Protein AF-A0A818HIE2-F1 (afdb_monomer)

Structure (mmCIF, N/CA/C/O backbone):
data_AF-A0A818HIE2-F1
#
_entry.id   AF-A0A818HIE2-F1
#
loop_
_atom_site.group_PDB
_atom_site.id
_atom_site.type_symbol
_atom_site.label_atom_id
_atom_site.label_alt_id
_atom_site.label_comp_id
_atom_site.label_asym_id
_atom_site.label_entity_id
_atom_site.label_seq_id
_atom_site.pdbx_PDB_ins_code
_atom_site.Cartn_x
_atom_site.Cartn_y
_atom_site.Cartn_z
_atom_site.occupancy
_atom_site.B_iso_or_equiv
_atom_site.auth_seq_id
_atom_site.auth_comp_id
_atom_site.auth_asym_id
_atom_site.auth_atom_id
_atom_site.pdbx_PDB_model_num
ATOM 1 N N . MET A 1 1 ? -17.476 7.446 -4.632 1.00 57.25 1 MET A N 1
ATOM 2 C CA . MET A 1 1 ? -17.628 5.984 -4.449 1.00 57.25 1 MET A CA 1
ATOM 3 C C . MET A 1 1 ? -19.020 5.654 -3.903 1.00 57.25 1 MET A C 1
ATOM 5 O O . MET A 1 1 ? -19.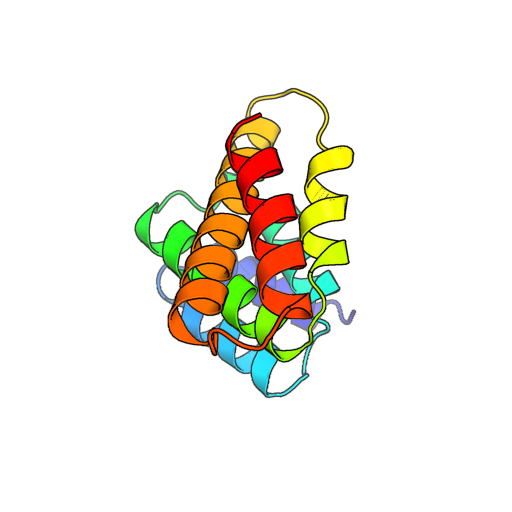524 6.421 -3.089 1.00 57.25 1 MET A O 1
ATOM 9 N N . SER A 1 2 ? -19.663 4.563 -4.344 1.00 64.81 2 SER A N 1
ATOM 10 C CA . SER A 1 2 ? -20.976 4.165 -3.800 1.00 64.81 2 SER A CA 1
ATOM 11 C C . SER A 1 2 ? -20.845 3.726 -2.331 1.00 64.81 2 SER A C 1
ATOM 13 O O . SER A 1 2 ? -19.825 3.152 -1.937 1.00 64.81 2 SER A O 1
ATOM 15 N N . SER A 1 3 ? -21.872 3.975 -1.511 1.00 69.88 3 SER A N 1
ATOM 16 C CA . SER A 1 3 ? -21.896 3.565 -0.096 1.00 69.88 3 SER A CA 1
ATOM 17 C C . SER A 1 3 ? -21.740 2.049 0.083 1.00 69.88 3 SER A C 1
ATOM 19 O O . SER A 1 3 ? -21.221 1.597 1.102 1.00 69.88 3 SER A O 1
ATOM 21 N N . MET A 1 4 ? -22.127 1.266 -0.927 1.00 61.28 4 MET A N 1
ATOM 22 C CA . MET A 1 4 ? -22.020 -0.191 -0.942 1.00 61.28 4 MET A CA 1
ATOM 23 C C . MET A 1 4 ? -20.566 -0.661 -1.063 1.00 61.28 4 MET A C 1
ATOM 25 O O . MET A 1 4 ? -20.147 -1.499 -0.270 1.00 61.28 4 MET A O 1
ATOM 29 N N . ILE A 1 5 ? -19.780 -0.077 -1.975 1.00 61.53 5 ILE A N 1
ATOM 30 C CA . ILE A 1 5 ? -18.357 -0.423 -2.158 1.00 61.53 5 ILE A CA 1
ATOM 31 C C . ILE A 1 5 ? -17.553 -0.035 -0.913 1.00 61.53 5 ILE A C 1
ATOM 33 O O . ILE A 1 5 ? -16.758 -0.826 -0.414 1.00 61.53 5 ILE A O 1
ATOM 37 N N . ASN A 1 6 ? -17.828 1.141 -0.342 1.00 66.50 6 ASN A N 1
ATOM 38 C CA . ASN A 1 6 ? -17.175 1.587 0.890 1.00 66.50 6 ASN A CA 1
ATOM 39 C C . ASN A 1 6 ? -17.484 0.640 2.068 1.00 66.50 6 ASN A C 1
ATOM 41 O O . ASN A 1 6 ? -16.590 0.223 2.800 1.00 66.50 6 ASN A O 1
ATOM 45 N N . ASN A 1 7 ? -18.747 0.223 2.211 1.00 68.19 7 ASN A N 1
ATOM 46 C CA . ASN A 1 7 ? -19.151 -0.743 3.235 1.00 68.19 7 ASN A CA 1
ATOM 47 C C . ASN A 1 7 ? -18.566 -2.144 2.999 1.00 68.19 7 ASN A C 1
ATOM 49 O O . ASN A 1 7 ? -18.265 -2.838 3.971 1.00 68.19 7 ASN A O 1
ATOM 53 N N . MET A 1 8 ? -18.386 -2.563 1.744 1.00 67.56 8 MET A N 1
ATOM 54 C CA . MET A 1 8 ? -17.705 -3.817 1.412 1.00 67.56 8 MET A CA 1
ATOM 55 C C . MET A 1 8 ? -16.231 -3.764 1.811 1.00 67.56 8 MET A C 1
ATOM 57 O O . MET A 1 8 ? -15.790 -4.644 2.543 1.00 67.56 8 MET A O 1
ATOM 61 N N . ILE A 1 9 ? -15.497 -2.712 1.431 1.00 68.50 9 ILE A N 1
ATOM 62 C CA . ILE A 1 9 ? -14.077 -2.557 1.787 1.00 68.50 9 ILE A CA 1
ATOM 63 C C . ILE A 1 9 ? -13.905 -2.464 3.311 1.00 68.50 9 ILE A C 1
ATOM 65 O O . ILE A 1 9 ? -13.042 -3.137 3.873 1.00 68.50 9 ILE A O 1
ATOM 69 N N . LYS A 1 10 ? -14.775 -1.727 4.014 1.00 69.06 10 LYS A N 1
ATOM 70 C CA . LYS A 1 10 ? -14.776 -1.693 5.487 1.00 69.06 10 LYS A CA 1
ATOM 71 C C . LYS A 1 10 ? -14.973 -3.078 6.097 1.00 69.06 10 LYS A C 1
ATOM 73 O O . LYS A 1 10 ? -14.210 -3.466 6.974 1.00 69.06 10 LYS A O 1
ATOM 78 N N . LYS A 1 11 ? -15.950 -3.856 5.621 1.00 68.00 11 LYS A N 1
ATOM 79 C CA . LYS A 1 11 ? -16.153 -5.238 6.089 1.00 68.00 11 LYS A CA 1
ATOM 80 C C . LYS A 1 11 ? -14.931 -6.111 5.804 1.00 68.00 11 LYS A C 1
ATOM 82 O O . LYS A 1 11 ? -14.479 -6.834 6.682 1.00 68.00 11 LYS A O 1
ATOM 87 N N . ILE A 1 12 ? -14.348 -5.987 4.622 1.00 67.31 12 ILE A N 1
ATOM 88 C CA . ILE A 1 12 ? -13.135 -6.696 4.213 1.00 67.31 12 ILE A CA 1
ATOM 89 C C . ILE A 1 12 ? -11.951 -6.392 5.150 1.00 67.31 12 ILE A C 1
ATOM 91 O O . ILE A 1 12 ? -11.226 -7.303 5.550 1.00 67.31 12 ILE A O 1
ATOM 95 N N . ILE A 1 13 ? -11.782 -5.143 5.586 1.00 66.38 13 ILE A N 1
ATOM 96 C CA . ILE A 1 13 ? -10.751 -4.745 6.562 1.00 66.38 13 ILE A CA 1
ATOM 97 C C . ILE A 1 13 ? -11.012 -5.353 7.952 1.00 66.38 13 ILE A C 1
ATOM 99 O O . ILE A 1 13 ? -10.062 -5.618 8.690 1.00 66.38 13 ILE A O 1
ATOM 103 N N . LEU A 1 14 ? -12.259 -5.702 8.271 1.00 64.75 14 LEU A N 1
ATOM 104 C CA . LEU A 1 14 ? -12.668 -6.250 9.568 1.00 64.75 14 LEU A CA 1
ATOM 105 C C . LEU A 1 14 ? -12.656 -7.794 9.657 1.00 64.75 14 LEU A C 1
ATOM 107 O O . LEU A 1 14 ? -12.500 -8.312 10.758 1.00 64.75 14 LEU A O 1
ATOM 111 N N . PHE A 1 15 ? -12.757 -8.541 8.547 1.00 66.69 15 PHE A N 1
ATOM 112 C CA . PHE A 1 15 ? -12.763 -10.025 8.540 1.00 66.69 15 PHE A CA 1
ATOM 113 C C . PHE A 1 15 ? -11.426 -10.638 8.078 1.00 66.69 15 PHE A C 1
ATOM 115 O O . PHE A 1 15 ? -10.807 -10.107 7.161 1.00 66.69 15 PHE A O 1
ATOM 122 N N . GLU A 1 16 ? -10.952 -11.736 8.685 1.00 56.66 16 GLU A N 1
ATOM 123 C CA . GLU A 1 16 ? -9.605 -12.305 8.432 1.00 56.66 16 GLU A CA 1
ATOM 124 C C . GLU A 1 16 ? -9.311 -12.626 6.953 1.00 56.66 16 GLU A C 1
ATOM 126 O O . GLU A 1 16 ? -8.237 -12.265 6.475 1.00 56.66 16 GLU A O 1
ATOM 131 N N . ASP A 1 17 ? -10.280 -13.160 6.204 1.00 61.12 17 ASP A N 1
ATOM 132 C CA . ASP A 1 17 ? -10.115 -13.560 4.791 1.00 61.12 17 ASP A CA 1
ATOM 133 C C . ASP A 1 17 ? -10.313 -12.427 3.765 1.00 61.12 17 ASP A C 1
ATOM 135 O O . ASP A 1 17 ? -10.241 -12.634 2.553 1.00 61.12 17 ASP A O 1
ATOM 139 N N . GLY A 1 18 ? -10.549 -11.193 4.217 1.00 64.81 18 GLY A N 1
ATOM 140 C CA . GLY A 1 18 ? -10.962 -10.101 3.332 1.00 64.81 18 GLY A CA 1
ATOM 141 C C . GLY A 1 18 ? -9.925 -9.669 2.283 1.00 64.81 18 GLY A C 1
ATOM 142 O O . GLY A 1 18 ? -10.298 -9.069 1.277 1.00 64.81 18 GLY A O 1
ATOM 143 N N . SER A 1 19 ? -8.633 -9.966 2.462 1.00 73.25 19 SER A N 1
ATOM 144 C CA . SER A 1 19 ? -7.586 -9.497 1.541 1.00 73.25 19 SER A CA 1
ATOM 145 C C . SER A 1 19 ? -7.800 -9.972 0.096 1.00 73.25 19 SER A C 1
ATOM 147 O O . SER A 1 19 ? -7.550 -9.202 -0.825 1.00 73.25 19 SER A O 1
ATOM 149 N N . GLN A 1 20 ? -8.332 -11.180 -0.125 1.00 75.00 20 GLN A N 1
ATOM 150 C CA . GLN A 1 20 ? -8.627 -11.676 -1.480 1.00 75.00 20 GLN A CA 1
ATOM 151 C C . GLN A 1 20 ? -9.684 -10.828 -2.201 1.00 75.00 20 GLN A C 1
ATOM 153 O O . GLN A 1 20 ? -9.523 -10.513 -3.376 1.00 75.00 20 GLN A O 1
ATOM 158 N N . MET A 1 21 ? -10.715 -10.375 -1.486 1.00 74.75 21 MET A N 1
ATOM 159 C CA . MET A 1 21 ? -11.742 -9.507 -2.066 1.00 74.75 21 MET A CA 1
ATOM 160 C C . MET A 1 21 ? -11.195 -8.116 -2.423 1.00 74.75 21 MET A C 1
ATOM 162 O O . MET A 1 21 ? -11.669 -7.501 -3.373 1.00 74.75 21 MET A O 1
ATOM 166 N N . VAL A 1 22 ? -10.186 -7.603 -1.701 1.00 78.00 22 VAL A N 1
ATOM 167 C CA . VAL A 1 22 ? -9.504 -6.350 -2.097 1.00 78.00 22 VAL A CA 1
ATOM 168 C C . VAL A 1 22 ? -8.803 -6.519 -3.442 1.00 78.00 22 VAL A C 1
ATOM 170 O O . VAL A 1 22 ? -8.906 -5.649 -4.303 1.00 78.00 22 VAL A O 1
ATOM 173 N N . ASP A 1 23 ? -8.104 -7.639 -3.619 1.00 79.75 23 ASP A N 1
ATOM 174 C CA . ASP A 1 23 ? -7.387 -7.959 -4.855 1.00 79.75 23 ASP A CA 1
ATOM 175 C C . ASP A 1 23 ? -8.353 -8.067 -6.050 1.00 79.75 23 ASP A C 1
ATOM 177 O O . ASP A 1 23 ? -8.114 -7.481 -7.105 1.00 79.75 23 ASP A O 1
ATOM 181 N N . GLU A 1 24 ? -9.505 -8.719 -5.871 1.00 78.81 24 GLU A N 1
ATOM 182 C CA . GLU A 1 24 ? -10.577 -8.778 -6.880 1.00 78.81 24 GLU A CA 1
ATOM 183 C C . GLU A 1 24 ? -11.115 -7.390 -7.254 1.00 78.81 24 GLU A C 1
ATOM 185 O O . GLU A 1 24 ? -11.138 -7.041 -8.434 1.00 78.81 24 GLU A O 1
ATOM 190 N N . LEU A 1 25 ? -11.453 -6.550 -6.268 1.00 79.31 25 LEU A N 1
ATOM 191 C CA . LEU A 1 25 ? -11.971 -5.197 -6.517 1.00 79.31 25 LEU A CA 1
ATOM 192 C C . LEU A 1 25 ? -10.995 -4.318 -7.315 1.00 79.31 25 LEU A C 1
ATOM 194 O O . LEU A 1 25 ? -11.430 -3.508 -8.141 1.00 79.31 25 LEU A O 1
ATOM 198 N N . ILE A 1 26 ? -9.690 -4.474 -7.071 1.00 78.38 26 ILE A N 1
ATOM 199 C CA . ILE A 1 26 ? -8.634 -3.770 -7.807 1.00 78.38 26 ILE A CA 1
ATOM 200 C C . ILE A 1 26 ? -8.518 -4.302 -9.235 1.00 78.38 26 ILE A C 1
ATOM 202 O O . ILE A 1 26 ? -8.445 -3.504 -10.177 1.00 78.38 26 ILE A O 1
ATOM 206 N N . ARG A 1 27 ? -8.462 -5.631 -9.401 1.00 79.50 27 ARG A N 1
ATOM 207 C CA . ARG A 1 27 ? -8.281 -6.281 -10.708 1.00 79.50 27 ARG A CA 1
ATOM 208 C C . ARG A 1 27 ? -9.440 -5.997 -11.650 1.00 79.50 27 ARG A C 1
ATOM 210 O O . ARG A 1 27 ? -9.200 -5.623 -12.796 1.00 79.50 27 ARG A O 1
ATOM 217 N N . ASP A 1 28 ? -10.662 -6.074 -11.139 1.00 81.50 28 ASP A N 1
ATOM 218 C CA . ASP A 1 28 ? -11.882 -5.848 -11.915 1.00 81.50 28 ASP A CA 1
ATOM 219 C C . ASP A 1 28 ? -12.171 -4.354 -12.129 1.00 81.50 28 ASP A C 1
ATOM 221 O O . ASP A 1 28 ? -13.197 -3.993 -12.701 1.00 81.50 28 ASP A O 1
ATOM 225 N N . GLN A 1 29 ? -11.288 -3.467 -11.646 1.00 72.38 29 GLN A N 1
ATOM 226 C CA . GLN A 1 29 ? -11.436 -2.006 -11.690 1.00 72.38 29 GLN A CA 1
ATOM 227 C C . GLN A 1 29 ? -1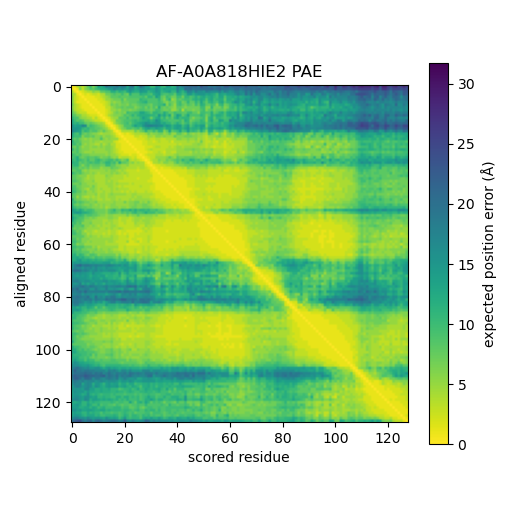2.769 -1.516 -11.104 1.00 72.38 29 GLN A C 1
ATOM 229 O O . GLN A 1 29 ? -13.241 -0.424 -11.421 1.00 72.38 29 GLN A O 1
ATOM 234 N N . THR A 1 30 ? -13.367 -2.315 -10.216 1.00 71.44 30 THR A N 1
ATOM 235 C CA . THR A 1 30 ? -14.648 -2.008 -9.569 1.00 71.44 30 THR A CA 1
ATOM 236 C C . THR A 1 30 ? -14.511 -0.798 -8.642 1.00 71.44 30 THR A C 1
ATOM 238 O O . THR A 1 30 ? -15.469 -0.053 -8.434 1.00 71.44 30 THR A O 1
ATOM 241 N N . ALA A 1 31 ? -13.306 -0.569 -8.112 1.00 71.69 31 ALA A N 1
ATOM 242 C CA . ALA A 1 31 ? -12.957 0.614 -7.340 1.00 71.69 31 ALA A CA 1
ATOM 243 C C . ALA A 1 31 ? -11.594 1.181 -7.769 1.00 71.69 31 ALA A C 1
ATOM 245 O O . ALA A 1 31 ? -10.698 0.451 -8.204 1.00 71.69 31 ALA A O 1
A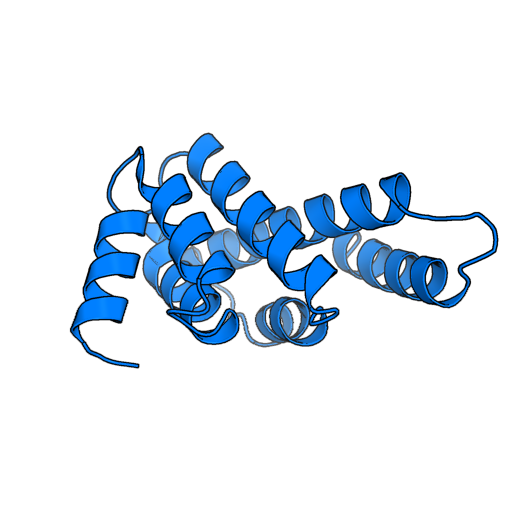TOM 246 N N . GLN A 1 32 ? -11.437 2.503 -7.644 1.00 77.88 32 GLN A N 1
ATOM 247 C CA . GLN A 1 32 ? -10.144 3.152 -7.860 1.00 77.88 32 GLN A CA 1
ATOM 248 C C . GLN A 1 32 ? -9.172 2.757 -6.744 1.00 77.88 32 GLN A C 1
ATOM 250 O O . GLN A 1 32 ? -9.568 2.578 -5.593 1.00 77.88 32 GLN A O 1
ATOM 255 N N . LEU A 1 33 ? -7.893 2.601 -7.088 1.00 79.50 33 LEU A N 1
ATOM 256 C CA . LEU A 1 33 ? -6.877 2.128 -6.143 1.00 79.50 33 LEU A CA 1
ATOM 257 C C . LEU A 1 33 ? -6.709 3.125 -4.989 1.00 79.50 33 LEU A C 1
ATOM 259 O O . LEU A 1 33 ? -6.573 2.735 -3.834 1.00 79.50 33 LEU A O 1
ATOM 263 N N . GLU A 1 34 ? -6.786 4.407 -5.315 1.00 78.81 34 GLU A N 1
ATOM 264 C CA . GLU A 1 34 ? -6.715 5.537 -4.402 1.00 78.81 34 GLU A CA 1
ATOM 265 C C . GLU A 1 34 ? -7.837 5.485 -3.353 1.00 78.81 34 GLU A C 1
ATOM 267 O O . GLU A 1 34 ? -7.573 5.633 -2.159 1.00 78.81 34 GLU A O 1
ATOM 272 N N . ASP A 1 35 ? -9.069 5.181 -3.776 1.00 77.88 35 ASP A N 1
ATOM 273 C CA . ASP A 1 35 ? -10.218 5.028 -2.875 1.00 77.88 35 ASP A CA 1
ATOM 274 C C . ASP A 1 35 ? -10.008 3.858 -1.902 1.00 77.88 35 ASP A C 1
ATOM 276 O O . ASP A 1 35 ? -10.268 3.975 -0.704 1.00 77.88 35 ASP A O 1
ATOM 280 N N . ILE A 1 36 ? -9.500 2.728 -2.401 1.00 79.94 36 ILE A N 1
ATOM 281 C CA . ILE A 1 36 ? -9.227 1.534 -1.590 1.00 79.94 36 ILE A CA 1
ATOM 282 C C . ILE A 1 36 ? -8.144 1.824 -0.550 1.00 79.94 36 ILE A C 1
ATOM 284 O O . ILE A 1 36 ? -8.316 1.489 0.624 1.00 79.94 36 ILE A O 1
ATOM 288 N N . ILE A 1 37 ? -7.053 2.477 -0.962 1.00 81.50 37 ILE A N 1
ATOM 289 C CA . ILE A 1 37 ? -5.979 2.900 -0.059 1.00 81.50 37 ILE A CA 1
ATOM 290 C C . ILE A 1 37 ? -6.551 3.816 1.027 1.00 81.50 37 ILE A C 1
ATOM 292 O O . ILE A 1 37 ? -6.302 3.566 2.205 1.00 81.50 37 ILE A O 1
ATOM 296 N N . SER A 1 38 ? -7.363 4.815 0.663 1.00 80.75 38 SER A N 1
ATOM 297 C CA . SER A 1 38 ? -7.982 5.731 1.630 1.00 80.75 38 SER A CA 1
ATOM 298 C C . SER A 1 38 ? -8.802 4.982 2.682 1.00 80.75 38 SER A C 1
ATOM 300 O O . SER A 1 38 ? -8.614 5.200 3.877 1.00 80.75 38 SER A O 1
ATOM 302 N N . VAL A 1 39 ? -9.664 4.048 2.268 1.00 81.81 39 VAL A N 1
ATOM 303 C CA . VAL A 1 39 ? -10.495 3.287 3.217 1.00 81.81 39 VAL A CA 1
ATOM 304 C C . VAL A 1 39 ? -9.644 2.394 4.120 1.00 81.81 39 VAL A C 1
ATOM 306 O O . VAL A 1 39 ? -9.925 2.297 5.316 1.00 81.81 39 VAL A O 1
ATOM 309 N N . ILE A 1 40 ? -8.597 1.756 3.588 1.00 82.81 40 ILE A N 1
ATOM 310 C CA . ILE A 1 40 ? -7.678 0.947 4.402 1.00 82.81 40 ILE A CA 1
ATOM 311 C C . ILE A 1 40 ? -6.974 1.817 5.439 1.00 82.81 40 ILE A C 1
ATOM 313 O O . ILE A 1 40 ? -6.907 1.431 6.604 1.00 82.81 40 ILE A O 1
ATOM 317 N N . PHE A 1 41 ? -6.516 3.005 5.053 1.00 81.75 41 PHE A N 1
ATOM 318 C CA . PHE A 1 41 ? -5.886 3.946 5.976 1.00 81.75 41 PHE A CA 1
ATOM 319 C C . PHE A 1 41 ? -6.848 4.388 7.075 1.00 81.75 41 PHE A C 1
ATOM 321 O O . PHE A 1 41 ? -6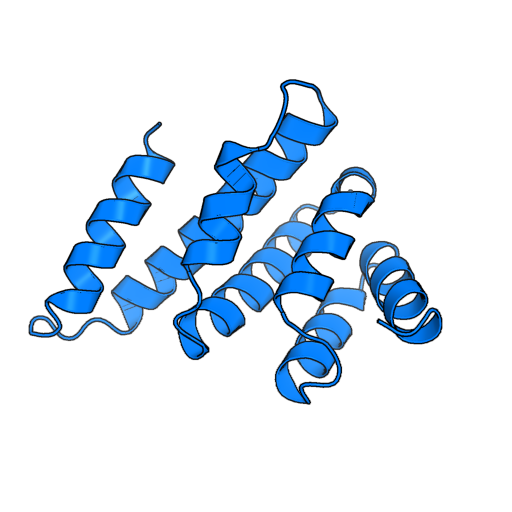.470 4.390 8.246 1.00 81.75 41 PHE A O 1
ATOM 328 N N . ASP A 1 42 ? -8.087 4.717 6.722 1.00 81.06 42 ASP A N 1
ATOM 329 C CA . ASP A 1 42 ? -9.104 5.162 7.678 1.00 81.06 42 ASP A CA 1
ATOM 330 C C . ASP A 1 42 ? -9.500 4.082 8.692 1.00 81.06 42 ASP A C 1
ATOM 332 O O . ASP A 1 42 ? -10.057 4.405 9.733 1.00 81.06 42 ASP A O 1
ATOM 336 N N . ASN A 1 43 ? -9.213 2.808 8.408 1.00 82.31 43 ASN A N 1
ATOM 337 C CA . ASN A 1 43 ? -9.607 1.677 9.251 1.00 82.31 43 ASN A CA 1
ATOM 338 C C . ASN A 1 43 ? -8.405 0.816 9.685 1.00 82.31 43 ASN A C 1
ATOM 340 O O . ASN A 1 43 ? -8.590 -0.308 10.157 1.00 82.31 43 ASN A O 1
ATOM 344 N N . ILE A 1 44 ? -7.170 1.313 9.533 1.00 83.31 44 ILE A N 1
ATOM 345 C CA . ILE A 1 44 ? -5.950 0.522 9.769 1.00 83.31 44 ILE A CA 1
ATOM 346 C C . ILE A 1 44 ? -5.818 0.063 11.226 1.00 83.31 44 ILE A C 1
ATOM 348 O O . ILE A 1 44 ? -5.310 -1.022 11.493 1.00 83.31 44 ILE A O 1
ATOM 352 N N . GLU A 1 45 ? -6.345 0.846 12.167 1.00 82.38 45 GLU A N 1
ATOM 353 C CA . GLU A 1 45 ? -6.409 0.531 13.601 1.00 82.38 45 GLU A CA 1
ATOM 354 C C . GLU A 1 45 ? -7.242 -0.718 13.921 1.00 82.38 45 GLU A C 1
ATOM 356 O O . GLU A 1 45 ? -7.083 -1.337 14.974 1.00 82.38 45 GLU A O 1
ATOM 361 N N . HIS A 1 46 ? -8.108 -1.135 12.996 1.00 83.25 46 HIS A N 1
ATOM 362 C CA . HIS A 1 46 ? -8.886 -2.362 13.120 1.00 83.25 46 HIS A CA 1
ATOM 363 C C . HIS A 1 46 ? -8.182 -3.584 12.510 1.00 83.25 46 HIS A C 1
ATOM 365 O O . HIS A 1 46 ? -8.607 -4.718 12.745 1.00 83.25 46 HIS A O 1
ATOM 371 N N . VAL A 1 47 ? -7.077 -3.395 11.781 1.00 80.75 47 VAL A N 1
ATOM 372 C CA . VAL A 1 47 ? -6.259 -4.484 11.225 1.00 80.75 47 VAL A CA 1
ATOM 373 C C . VAL A 1 47 ? -5.302 -4.997 12.300 1.00 80.75 47 VAL A C 1
ATOM 375 O O . VAL A 1 47 ? -4.122 -4.665 12.328 1.00 80.75 47 VAL A O 1
ATOM 378 N N . LYS A 1 48 ? -5.821 -5.825 13.209 1.00 70.88 48 LYS A N 1
ATOM 379 C CA . LYS A 1 48 ? -5.051 -6.361 14.350 1.00 70.88 48 LYS A CA 1
ATOM 380 C C . LYS A 1 48 ? -4.080 -7.490 13.984 1.00 70.88 48 LYS A C 1
ATOM 382 O O . LYS A 1 48 ? -3.206 -7.826 14.774 1.00 70.88 48 LYS A O 1
ATOM 387 N N . ASN A 1 49 ? -4.253 -8.102 12.813 1.00 81.75 49 ASN A N 1
ATOM 388 C CA . ASN A 1 49 ? -3.451 -9.235 12.357 1.00 81.75 49 ASN A CA 1
ATOM 389 C C . ASN A 1 49 ? -2.317 -8.745 11.436 1.00 81.75 49 ASN A C 1
ATOM 391 O O . ASN A 1 49 ? -2.566 -8.229 10.346 1.00 81.75 49 ASN A O 1
ATOM 395 N N . GLU A 1 50 ? -1.070 -8.948 11.862 1.00 83.88 50 GLU A N 1
ATOM 396 C CA . GLU A 1 50 ? 0.135 -8.559 11.114 1.00 83.88 50 GLU A CA 1
ATOM 397 C C . GLU A 1 50 ? 0.252 -9.272 9.754 1.00 83.88 50 GLU A C 1
ATOM 399 O O . GLU A 1 50 ? 0.641 -8.666 8.754 1.00 83.88 50 GLU A O 1
ATOM 404 N N . GLY A 1 51 ? -0.150 -10.545 9.675 1.00 85.50 51 GLY A N 1
ATOM 405 C CA . GLY A 1 51 ? -0.196 -11.296 8.418 1.00 85.50 51 GLY A CA 1
ATOM 406 C C . GLY A 1 51 ? -1.198 -10.698 7.429 1.00 85.50 51 GLY A C 1
ATOM 407 O O . GLY A 1 51 ? -0.906 -10.567 6.239 1.00 85.50 51 GLY A O 1
ATOM 408 N N . LYS A 1 52 ? -2.349 -10.236 7.927 1.00 83.69 52 LYS A N 1
ATOM 409 C CA . LYS A 1 52 ? -3.333 -9.512 7.116 1.00 83.69 52 LYS A CA 1
ATOM 410 C C . LYS A 1 52 ? -2.787 -8.175 6.626 1.00 83.69 52 LYS A C 1
ATOM 412 O O . LYS A 1 52 ? -2.935 -7.858 5.446 1.00 83.69 52 LYS A O 1
ATOM 417 N N . MET A 1 53 ? -2.129 -7.418 7.504 1.00 86.81 53 MET A N 1
ATOM 418 C CA . MET A 1 53 ? -1.496 -6.148 7.149 1.00 86.81 53 MET A CA 1
ATOM 419 C C . MET A 1 53 ? -0.450 -6.339 6.043 1.00 86.81 53 MET A C 1
ATOM 421 O O . MET A 1 53 ? -0.450 -5.595 5.063 1.00 86.81 53 MET A O 1
ATOM 425 N N . LYS A 1 54 ? 0.373 -7.390 6.140 1.00 87.44 54 LYS A N 1
ATOM 426 C CA . LYS A 1 54 ? 1.336 -7.760 5.097 1.00 87.44 54 LYS A CA 1
ATOM 427 C C . LYS A 1 54 ? 0.656 -8.120 3.771 1.00 87.44 54 LYS A C 1
ATOM 429 O O . LYS A 1 54 ? 1.070 -7.629 2.726 1.00 87.44 54 LYS A O 1
ATOM 434 N N . ASN A 1 55 ? -0.411 -8.919 3.800 1.00 88.00 55 ASN A N 1
ATOM 435 C CA . ASN A 1 55 ? -1.140 -9.290 2.583 1.00 88.00 55 ASN A CA 1
ATOM 436 C C . ASN A 1 55 ? -1.783 -8.080 1.890 1.00 88.00 55 ASN A C 1
ATOM 438 O O . ASN A 1 55 ? -1.678 -7.953 0.673 1.00 88.00 55 ASN A O 1
ATOM 442 N N . LEU A 1 56 ? -2.410 -7.175 2.648 1.00 87.62 56 LEU A N 1
ATOM 443 C CA . LEU A 1 56 ? -2.973 -5.938 2.095 1.00 87.62 56 LEU A CA 1
ATOM 444 C C . LEU A 1 56 ? -1.885 -5.050 1.486 1.00 87.62 56 LEU A C 1
ATOM 446 O O . LEU A 1 56 ? -2.072 -4.526 0.390 1.00 87.62 56 LEU A O 1
ATOM 450 N N . ALA A 1 57 ? -0.740 -4.920 2.162 1.00 89.38 57 ALA A N 1
ATOM 451 C CA . ALA A 1 57 ? 0.388 -4.149 1.653 1.00 89.38 57 ALA A CA 1
ATOM 452 C C . ALA A 1 57 ? 0.891 -4.706 0.315 1.00 89.38 57 ALA A C 1
ATOM 454 O O . ALA A 1 57 ? 1.084 -3.941 -0.627 1.00 89.38 57 ALA A O 1
ATOM 455 N N . LYS A 1 58 ? 1.013 -6.034 0.203 1.00 90.25 58 LYS A N 1
ATOM 456 C CA . LYS A 1 58 ? 1.427 -6.710 -1.029 1.00 90.25 58 LYS A CA 1
ATOM 457 C C . LYS A 1 58 ? 0.447 -6.490 -2.185 1.00 90.25 58 LYS A C 1
ATOM 459 O O . LYS A 1 58 ? 0.872 -6.178 -3.290 1.00 90.25 58 LYS A O 1
ATOM 464 N N . ILE A 1 59 ? -0.859 -6.601 -1.935 1.00 88.25 59 ILE A N 1
ATOM 465 C CA . ILE A 1 59 ? -1.894 -6.363 -2.958 1.00 88.25 59 ILE A CA 1
ATOM 466 C C . ILE A 1 59 ? -1.821 -4.922 -3.480 1.00 88.25 59 ILE A C 1
ATOM 468 O O . ILE A 1 59 ? -1.835 -4.690 -4.690 1.00 88.25 59 ILE A O 1
ATOM 472 N N . ILE A 1 60 ? -1.710 -3.947 -2.572 1.00 86.88 60 ILE A N 1
ATOM 473 C CA . ILE A 1 60 ? -1.587 -2.532 -2.942 1.00 86.88 60 ILE A CA 1
ATOM 474 C C . ILE A 1 60 ? -0.277 -2.281 -3.694 1.00 86.88 60 ILE A C 1
ATOM 476 O O . ILE A 1 60 ? -0.287 -1.544 -4.681 1.00 86.88 60 ILE A O 1
ATOM 480 N N . ALA A 1 61 ? 0.832 -2.883 -3.258 1.00 88.25 61 ALA A N 1
ATOM 481 C CA . ALA A 1 61 ? 2.135 -2.772 -3.906 1.00 88.25 61 ALA A CA 1
ATOM 482 C C . ALA A 1 61 ? 2.091 -3.283 -5.352 1.00 88.25 61 ALA A C 1
ATOM 484 O O . ALA A 1 61 ? 2.415 -2.528 -6.269 1.00 88.25 61 ALA A O 1
ATOM 485 N N . ASP A 1 62 ? 1.592 -4.504 -5.566 1.00 87.38 62 ASP A N 1
ATOM 486 C CA . ASP A 1 62 ? 1.410 -5.103 -6.892 1.00 87.38 62 ASP A CA 1
ATOM 487 C C . ASP A 1 62 ? 0.558 -4.206 -7.803 1.00 87.38 62 ASP A C 1
ATOM 489 O O . ASP A 1 62 ? 0.899 -3.966 -8.965 1.00 87.38 62 ASP A O 1
ATOM 493 N N . ALA A 1 63 ? -0.560 -3.693 -7.282 1.00 84.25 63 ALA A N 1
ATOM 494 C CA . ALA A 1 63 ? -1.469 -2.828 -8.026 1.00 84.25 63 ALA A CA 1
ATOM 495 C C . ALA A 1 63 ? -0.837 -1.476 -8.391 1.00 84.25 63 ALA A C 1
ATOM 497 O O . ALA A 1 63 ? -0.962 -1.014 -9.530 1.00 84.25 63 ALA A O 1
ATOM 498 N N . SER A 1 64 ? -0.144 -0.855 -7.434 1.00 83.12 64 SER A N 1
ATOM 499 C CA . SER A 1 64 ? 0.527 0.439 -7.603 1.00 83.12 64 SER A CA 1
ATOM 500 C C . SER A 1 64 ? 1.673 0.334 -8.604 1.00 83.12 64 SER A C 1
ATOM 502 O O . SER A 1 64 ? 1.804 1.193 -9.477 1.00 83.12 64 SER A O 1
ATOM 504 N N . PHE A 1 65 ? 2.448 -0.751 -8.522 1.00 79.75 65 PHE A N 1
ATOM 505 C CA . PHE A 1 65 ? 3.537 -1.066 -9.439 1.00 79.75 65 PHE A CA 1
ATOM 506 C C . PHE A 1 65 ? 3.028 -1.242 -10.875 1.00 79.75 65 PHE A C 1
ATOM 508 O O . PHE A 1 65 ? 3.492 -0.557 -11.786 1.00 79.75 65 PHE A O 1
ATOM 515 N N . LYS A 1 66 ? 1.993 -2.073 -11.080 1.00 79.06 66 LYS A N 1
ATOM 516 C CA . LYS A 1 66 ? 1.384 -2.302 -12.406 1.00 79.06 66 LYS A CA 1
ATOM 517 C C . LYS A 1 66 ? 0.832 -1.024 -13.038 1.00 79.06 66 LYS A C 1
ATOM 519 O O . LYS A 1 66 ? 0.951 -0.838 -14.245 1.00 79.06 66 LYS A O 1
ATOM 524 N N . LYS A 1 67 ? 0.237 -0.136 -12.234 1.00 71.06 67 LYS A N 1
ATOM 525 C CA . LYS A 1 67 ? -0.305 1.151 -12.703 1.00 71.06 67 LYS A CA 1
ATOM 526 C C . LYS A 1 67 ? 0.746 2.261 -12.816 1.00 71.06 67 LYS A C 1
ATOM 528 O O . LYS A 1 67 ? 0.391 3.357 -13.240 1.00 71.06 67 LYS A O 1
ATOM 533 N N . ARG A 1 68 ? 2.003 2.014 -12.417 1.00 67.12 68 ARG A N 1
ATOM 534 C CA . ARG A 1 68 ? 3.049 3.043 -12.252 1.00 67.12 68 ARG A CA 1
ATOM 535 C C . ARG A 1 68 ? 2.577 4.245 -11.408 1.00 67.12 68 ARG A C 1
ATOM 537 O O . ARG A 1 68 ? 3.003 5.375 -11.622 1.00 67.12 68 ARG A O 1
ATOM 544 N N . SER A 1 69 ? 1.678 4.011 -10.446 1.00 62.97 69 SER A N 1
ATOM 545 C CA . SER A 1 69 ? 1.040 5.052 -9.620 1.00 62.97 69 SER A CA 1
ATOM 546 C C . SER A 1 69 ? 1.663 5.102 -8.222 1.00 62.97 69 SER A C 1
ATOM 548 O O . SER A 1 69 ? 1.005 4.923 -7.199 1.00 62.97 69 SER A O 1
ATOM 550 N N . LEU A 1 70 ? 2.980 5.316 -8.168 1.00 65.81 70 LEU A N 1
ATOM 551 C CA . LEU A 1 70 ? 3.740 5.331 -6.909 1.00 65.81 70 LEU A CA 1
ATOM 552 C C . LEU A 1 70 ? 3.602 6.647 -6.135 1.00 65.81 70 LEU A C 1
ATOM 554 O O . LEU A 1 70 ? 3.826 6.699 -4.925 1.00 65.81 70 LEU A O 1
ATOM 558 N N . ASN A 1 71 ? 3.166 7.710 -6.812 1.00 65.50 71 ASN A N 1
ATOM 559 C CA . ASN A 1 71 ? 3.016 9.024 -6.196 1.00 65.50 71 ASN A CA 1
ATOM 560 C C . ASN A 1 71 ? 1.908 9.065 -5.137 1.00 65.50 71 ASN A C 1
ATOM 562 O O . ASN A 1 71 ? 2.071 9.776 -4.152 1.00 65.50 71 ASN A O 1
ATOM 566 N N . TYR A 1 72 ? 0.819 8.302 -5.279 1.00 67.31 72 TYR A N 1
ATOM 567 C CA . TYR A 1 72 ? -0.270 8.349 -4.297 1.00 67.31 72 TYR A CA 1
ATOM 568 C C . TYR A 1 72 ? 0.145 7.755 -2.946 1.00 67.31 72 TYR A C 1
ATOM 570 O O . TYR A 1 72 ? -0.031 8.397 -1.913 1.00 67.31 72 TYR A O 1
ATOM 578 N N . VAL A 1 73 ? 0.772 6.573 -2.951 1.00 67.56 73 VAL A N 1
ATOM 579 C CA . VAL A 1 73 ? 1.278 5.919 -1.730 1.00 67.56 73 VAL A CA 1
ATOM 580 C C . VAL A 1 73 ? 2.312 6.801 -1.024 1.00 67.56 73 VAL A C 1
ATOM 582 O O . VAL A 1 73 ? 2.274 6.942 0.196 1.00 67.56 73 VAL A O 1
ATOM 585 N N . ASN A 1 74 ? 3.199 7.442 -1.790 1.00 65.50 74 ASN A N 1
ATOM 586 C CA . ASN A 1 74 ? 4.206 8.34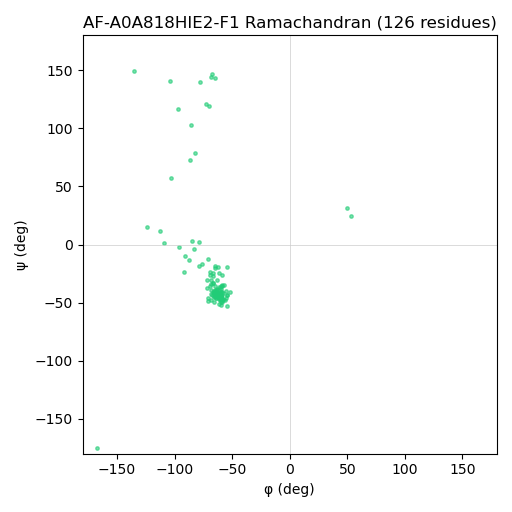3 -1.237 1.00 65.50 74 ASN A CA 1
ATOM 587 C C . ASN A 1 74 ? 3.581 9.618 -0.641 1.00 65.50 74 ASN A C 1
ATOM 589 O O . ASN A 1 74 ? 3.908 10.015 0.475 1.00 65.50 74 ASN A O 1
ATOM 593 N N . ASN A 1 75 ? 2.616 10.223 -1.342 1.00 66.19 75 ASN A N 1
ATOM 594 C CA . ASN A 1 75 ? 1.906 11.407 -0.857 1.00 66.19 75 ASN A CA 1
ATOM 595 C C . ASN A 1 75 ? 1.191 11.134 0.469 1.00 66.19 75 ASN A C 1
ATOM 597 O O . ASN A 1 75 ? 1.197 12.000 1.337 1.00 66.19 75 ASN A O 1
ATOM 601 N N . GLN A 1 76 ? 0.652 9.929 0.672 1.00 63.34 76 GLN A N 1
ATOM 602 C CA . GLN A 1 76 ? 0.017 9.558 1.936 1.00 63.34 76 GLN A CA 1
ATOM 603 C C . GLN A 1 76 ? 0.969 9.604 3.144 1.00 63.34 76 GLN A C 1
ATOM 605 O O . GLN A 1 76 ? 0.470 9.822 4.239 1.00 63.34 76 GLN A O 1
ATOM 610 N N . MET A 1 77 ? 2.302 9.477 3.001 1.00 60.25 77 MET A N 1
ATOM 611 C CA . MET A 1 77 ? 3.240 9.655 4.133 1.00 60.25 77 MET A CA 1
ATOM 612 C C . MET A 1 77 ? 3.385 11.104 4.583 1.00 60.25 77 MET A C 1
ATOM 614 O O . MET A 1 77 ? 3.497 11.362 5.781 1.00 60.25 77 MET A O 1
ATOM 618 N N . ASN A 1 78 ? 3.383 12.042 3.637 1.00 57.53 78 ASN A N 1
ATOM 619 C CA . ASN A 1 78 ? 3.693 13.448 3.907 1.00 57.53 78 ASN A CA 1
ATOM 620 C C . ASN A 1 78 ? 2.588 14.167 4.701 1.00 57.53 78 ASN A C 1
ATOM 622 O O . ASN A 1 78 ? 2.819 15.260 5.210 1.00 57.53 78 ASN A O 1
ATOM 626 N N . TYR A 1 79 ? 1.404 13.555 4.828 1.00 60.78 79 TYR A N 1
ATOM 627 C CA . TYR A 1 79 ? 0.233 14.139 5.493 1.00 60.78 79 TYR A CA 1
ATOM 628 C C . TYR A 1 79 ? -0.172 13.422 6.793 1.00 60.78 79 TYR A C 1
ATOM 630 O O . TYR A 1 79 ? -1.254 13.671 7.329 1.00 60.78 79 TYR A O 1
ATOM 638 N N . ILE A 1 80 ? 0.673 12.532 7.328 1.00 64.69 80 ILE A N 1
ATOM 639 C CA . ILE A 1 80 ? 0.376 11.801 8.568 1.00 64.69 80 ILE A CA 1
ATOM 640 C C . ILE A 1 80 ? 0.789 12.635 9.796 1.00 64.69 80 ILE A C 1
ATOM 642 O O . ILE A 1 80 ? 1.962 12.662 10.167 1.00 64.69 80 ILE A O 1
ATOM 646 N N . ASN A 1 81 ? -0.185 13.256 10.471 1.00 61.22 81 ASN A N 1
ATOM 647 C CA . ASN A 1 81 ? 0.000 13.957 11.758 1.00 61.22 81 ASN A CA 1
ATOM 648 C C . ASN A 1 81 ? 0.401 12.991 12.883 1.00 61.22 81 ASN A C 1
ATOM 650 O O . ASN A 1 81 ? -0.120 11.890 12.930 1.00 61.22 81 ASN A O 1
ATOM 654 N N . GLU A 1 82 ? 1.262 13.359 13.829 1.00 63.78 82 GLU A N 1
ATOM 655 C CA . GLU A 1 82 ? 1.762 12.405 14.838 1.00 63.78 82 GLU A CA 1
ATOM 656 C C . GLU A 1 82 ? 0.718 12.004 15.906 1.00 63.78 82 GLU A C 1
ATOM 658 O O . GLU A 1 82 ? 0.193 12.852 16.623 1.00 63.78 82 GLU A O 1
ATOM 663 N N . ASN A 1 83 ? 0.421 10.697 16.002 1.00 68.88 83 ASN A N 1
ATOM 664 C CA . ASN A 1 83 ? -0.340 10.004 17.059 1.00 68.88 83 ASN A CA 1
ATOM 665 C C . ASN A 1 83 ? -0.169 8.460 16.928 1.00 68.88 83 ASN A C 1
ATOM 667 O O . ASN A 1 83 ? 0.599 7.988 16.086 1.00 68.88 83 ASN A O 1
ATOM 671 N N . GLU A 1 84 ? -0.868 7.660 17.744 1.00 62.34 84 GLU A N 1
ATOM 672 C CA . GLU A 1 84 ? -0.778 6.185 17.728 1.00 62.34 84 GLU A CA 1
ATOM 673 C C . GLU A 1 84 ? -1.307 5.560 16.420 1.00 62.34 84 GLU A C 1
ATOM 675 O O . GLU A 1 84 ? -0.623 4.747 15.793 1.00 62.34 84 GLU A O 1
ATOM 680 N N . THR A 1 85 ? -2.467 6.008 15.927 1.00 74.69 85 THR A N 1
ATOM 681 C CA . THR A 1 85 ? -3.010 5.610 14.612 1.00 74.69 85 THR A CA 1
ATOM 682 C C . THR A 1 85 ? -2.031 5.933 13.482 1.00 74.69 85 THR A C 1
ATOM 684 O O . THR A 1 85 ? -1.884 5.185 12.516 1.00 74.69 85 THR A O 1
ATOM 687 N N . SER A 1 86 ? -1.297 7.026 13.611 1.00 78.50 86 SER A N 1
ATOM 688 C CA . SER A 1 86 ? -0.300 7.463 12.650 1.00 78.50 86 SER A CA 1
ATOM 689 C C . SER A 1 86 ? 0.955 6.608 12.637 1.00 78.50 86 SER A C 1
ATOM 691 O O . SER A 1 86 ? 1.538 6.428 11.568 1.00 78.50 86 SER A O 1
ATOM 693 N N . ALA A 1 87 ? 1.346 6.017 13.767 1.00 80.94 87 ALA A N 1
ATOM 694 C CA . ALA A 1 87 ? 2.396 5.003 13.783 1.00 80.94 87 ALA A CA 1
ATOM 695 C C . ALA A 1 87 ? 1.979 3.761 12.972 1.00 80.94 87 ALA A C 1
ATOM 697 O O . ALA A 1 87 ? 2.769 3.261 12.168 1.00 80.94 87 ALA A O 1
ATOM 698 N N . LEU A 1 88 ? 0.721 3.319 13.101 1.00 84.06 88 LEU A N 1
ATOM 699 C CA . LEU A 1 88 ? 0.172 2.214 12.303 1.00 84.06 88 LEU A CA 1
ATOM 700 C C . LEU A 1 88 ? 0.113 2.558 10.810 1.00 84.06 88 LEU A C 1
ATOM 702 O O . LEU A 1 88 ? 0.559 1.761 9.985 1.00 84.06 88 LEU A O 1
ATOM 706 N N . LYS A 1 89 ? -0.369 3.757 10.456 1.00 85.38 89 LYS A N 1
ATOM 707 C CA . LYS A 1 89 ? -0.391 4.239 9.063 1.00 85.38 89 LYS A CA 1
ATOM 708 C C . LYS A 1 89 ? 1.017 4.297 8.465 1.00 85.38 89 LYS A C 1
ATOM 710 O O . LYS A 1 89 ? 1.231 3.770 7.377 1.00 85.38 89 LYS A O 1
ATOM 715 N N . LYS A 1 90 ? 1.994 4.860 9.187 1.00 83.50 90 LYS A N 1
ATOM 716 C CA . LYS A 1 90 ? 3.406 4.902 8.759 1.00 83.50 90 LYS A CA 1
ATOM 717 C C . LYS A 1 90 ? 3.983 3.494 8.573 1.00 83.50 90 LYS A C 1
ATOM 719 O O . LYS A 1 90 ? 4.629 3.240 7.560 1.00 83.50 90 LYS A O 1
ATOM 724 N N . ASN A 1 91 ? 3.721 2.569 9.501 1.00 86.75 91 ASN A N 1
ATOM 725 C CA . ASN A 1 91 ? 4.139 1.167 9.375 1.00 86.75 91 ASN A CA 1
ATOM 726 C C . ASN A 1 91 ? 3.529 0.510 8.126 1.00 86.75 91 ASN A C 1
ATOM 728 O O . ASN A 1 91 ? 4.236 -0.129 7.348 1.00 86.75 91 ASN A O 1
ATOM 732 N N . PHE A 1 92 ? 2.234 0.718 7.889 1.00 87.94 92 PHE A N 1
ATOM 733 C CA . PHE A 1 92 ? 1.554 0.176 6.719 1.00 87.94 92 PHE A CA 1
ATOM 734 C C . PHE A 1 92 ? 2.120 0.727 5.404 1.00 87.94 92 PHE A C 1
ATOM 736 O O . PHE A 1 92 ? 2.403 -0.057 4.497 1.00 87.94 92 PHE A O 1
ATOM 743 N N . VAL A 1 93 ? 2.378 2.040 5.313 1.00 84.06 93 VAL A N 1
ATOM 744 C CA . VAL A 1 93 ? 3.039 2.616 4.130 1.00 84.06 93 VAL A CA 1
ATOM 745 C C . VAL A 1 93 ? 4.421 2.004 3.931 1.00 84.06 93 VAL A C 1
ATOM 747 O O . VAL A 1 93 ? 4.732 1.572 2.825 1.00 84.06 93 VAL A O 1
ATOM 750 N N . ARG A 1 94 ? 5.242 1.924 4.988 1.00 85.56 94 ARG A N 1
ATOM 751 C CA . ARG A 1 94 ? 6.584 1.330 4.896 1.00 85.56 94 ARG A CA 1
ATOM 752 C C . ARG A 1 94 ? 6.524 -0.082 4.320 1.00 85.56 94 ARG A C 1
ATOM 754 O O . ARG A 1 94 ? 7.281 -0.377 3.406 1.00 85.56 94 ARG A O 1
ATOM 761 N N . LYS A 1 95 ? 5.572 -0.911 4.763 1.00 89.94 95 LYS A N 1
ATOM 762 C CA . LYS A 1 95 ? 5.357 -2.255 4.199 1.00 89.94 95 LYS A CA 1
ATOM 763 C C . LYS A 1 95 ? 5.017 -2.223 2.711 1.00 89.94 95 LYS A C 1
ATOM 765 O O . LYS A 1 95 ? 5.597 -2.994 1.957 1.00 89.94 95 LYS A O 1
ATOM 770 N N . ILE A 1 96 ? 4.116 -1.335 2.284 1.00 88.00 96 ILE A N 1
ATOM 771 C CA . ILE A 1 96 ? 3.778 -1.175 0.861 1.00 88.00 96 ILE A CA 1
ATOM 772 C C . ILE A 1 96 ? 5.035 -0.814 0.058 1.00 88.00 96 ILE A C 1
ATOM 774 O O . ILE A 1 96 ? 5.311 -1.433 -0.965 1.00 88.00 96 ILE A O 1
ATOM 778 N N . LEU A 1 97 ? 5.819 0.159 0.528 1.00 83.31 97 LEU A N 1
ATOM 779 C CA . LEU A 1 97 ? 7.035 0.599 -0.157 1.00 83.31 97 LEU A CA 1
ATOM 780 C C . LEU A 1 97 ? 8.104 -0.494 -0.212 1.00 83.31 97 LEU A C 1
ATOM 782 O O . LEU A 1 97 ? 8.748 -0.643 -1.245 1.00 83.31 97 LEU A O 1
ATOM 786 N N . THR A 1 98 ? 8.270 -1.279 0.855 1.00 87.44 98 THR A N 1
ATOM 787 C CA . THR A 1 98 ? 9.168 -2.442 0.859 1.00 87.44 98 THR A CA 1
ATOM 788 C C . THR A 1 98 ? 8.759 -3.466 -0.197 1.00 87.44 98 THR A C 1
ATOM 790 O O . THR A 1 98 ? 9.602 -3.900 -0.973 1.00 87.44 98 THR A O 1
ATOM 793 N N . GLU A 1 99 ? 7.473 -3.808 -0.293 1.00 90.00 99 GLU A N 1
ATOM 794 C CA . GLU A 1 99 ? 6.993 -4.755 -1.311 1.00 90.00 99 GLU A CA 1
ATOM 795 C C . GLU A 1 99 ? 7.174 -4.193 -2.737 1.00 90.00 99 GLU A C 1
ATOM 797 O O . GLU A 1 99 ? 7.529 -4.928 -3.655 1.00 90.00 99 GLU A O 1
ATOM 802 N N . ILE A 1 100 ? 7.010 -2.879 -2.939 1.00 84.12 100 ILE A N 1
ATOM 803 C CA . ILE A 1 100 ? 7.293 -2.225 -4.230 1.00 84.12 100 ILE A CA 1
ATOM 804 C C . ILE A 1 100 ? 8.780 -2.295 -4.571 1.00 84.12 100 ILE A C 1
ATOM 806 O O . ILE A 1 100 ? 9.128 -2.568 -5.717 1.00 84.12 100 ILE A O 1
ATOM 810 N N . VAL A 1 101 ? 9.657 -2.071 -3.595 1.00 82.38 101 VAL A N 1
ATOM 811 C CA . VAL A 1 101 ? 11.103 -2.234 -3.766 1.00 82.38 101 VAL A CA 1
ATOM 812 C C . VAL A 1 101 ? 11.443 -3.670 -4.167 1.00 82.38 101 VAL A C 1
ATOM 814 O O . VAL A 1 101 ? 12.183 -3.868 -5.129 1.00 82.38 101 VAL A O 1
ATOM 817 N N . ASP A 1 102 ? 10.851 -4.668 -3.513 1.00 86.38 102 ASP A N 1
ATOM 818 C CA . ASP A 1 102 ? 11.045 -6.074 -3.875 1.00 86.38 102 ASP A CA 1
ATOM 819 C C . ASP A 1 102 ? 10.576 -6.370 -5.309 1.00 86.38 102 ASP A C 1
ATOM 821 O O . ASP A 1 102 ? 11.210 -7.154 -6.019 1.00 86.38 102 ASP A O 1
ATOM 825 N N . LEU A 1 103 ? 9.476 -5.754 -5.756 1.00 85.19 103 LEU A N 1
ATOM 826 C CA . LEU A 1 103 ? 8.994 -5.863 -7.136 1.00 85.19 103 LEU A CA 1
ATOM 827 C C . LEU A 1 103 ? 9.932 -5.172 -8.126 1.00 85.19 103 LEU A C 1
ATOM 829 O O . LEU A 1 103 ? 10.208 -5.750 -9.175 1.00 85.19 103 LEU A O 1
ATOM 833 N N . LEU A 1 104 ? 10.442 -3.981 -7.801 1.00 79.88 104 LEU A N 1
ATOM 834 C CA . LEU A 1 104 ? 11.428 -3.272 -8.619 1.00 79.88 104 LEU A CA 1
ATOM 835 C C . LEU A 1 104 ? 12.679 -4.137 -8.799 1.00 79.88 104 LEU A C 1
ATOM 837 O O . LEU A 1 104 ? 13.068 -4.380 -9.930 1.00 79.88 104 LEU A O 1
ATOM 841 N N . ILE A 1 105 ? 13.241 -4.690 -7.717 1.00 80.31 105 ILE A N 1
ATOM 842 C CA . ILE A 1 105 ? 14.421 -5.571 -7.778 1.00 80.31 105 ILE A CA 1
ATOM 843 C C . ILE A 1 105 ? 14.142 -6.812 -8.638 1.00 80.31 105 ILE A C 1
ATOM 845 O O . ILE A 1 105 ? 14.962 -7.183 -9.471 1.00 80.31 105 ILE A O 1
ATOM 849 N N . LYS A 1 106 ? 12.987 -7.465 -8.454 1.00 84.25 106 LYS A N 1
ATOM 850 C CA . LYS A 1 106 ? 12.636 -8.696 -9.188 1.00 84.25 106 LYS A CA 1
ATOM 851 C C . LYS A 1 106 ? 12.373 -8.478 -10.677 1.00 84.25 106 LYS A C 1
ATOM 853 O O . LYS A 1 106 ? 12.485 -9.433 -11.438 1.00 84.25 106 LYS A O 1
ATOM 858 N N . ASN A 1 107 ? 11.961 -7.274 -11.068 1.00 75.19 107 ASN A N 1
ATOM 859 C CA . ASN A 1 107 ? 11.608 -6.938 -12.449 1.00 75.19 107 ASN A CA 1
ATOM 860 C C . ASN A 1 107 ? 12.629 -6.000 -13.112 1.00 75.19 107 ASN A C 1
ATOM 862 O O . ASN A 1 107 ? 12.422 -5.617 -14.261 1.00 75.19 107 ASN A O 1
ATOM 866 N N . ALA A 1 108 ? 13.698 -5.615 -12.411 1.00 69.06 108 ALA A N 1
ATOM 867 C CA . ALA A 1 108 ? 14.743 -4.771 -12.964 1.00 69.06 108 ALA A CA 1
ATOM 868 C C . ALA A 1 108 ? 15.553 -5.553 -14.001 1.00 69.06 108 ALA A C 1
ATOM 870 O O . ALA A 1 108 ? 16.191 -6.558 -13.692 1.00 69.06 108 ALA A O 1
ATOM 871 N N . ASP A 1 109 ? 15.537 -5.053 -15.233 1.00 70.25 109 ASP A N 1
ATOM 872 C CA . ASP A 1 109 ? 16.644 -5.241 -16.162 1.00 70.25 109 ASP A CA 1
ATOM 873 C C . ASP A 1 109 ? 17.747 -4.252 -15.749 1.00 70.25 109 ASP A C 1
ATOM 875 O O . ASP A 1 10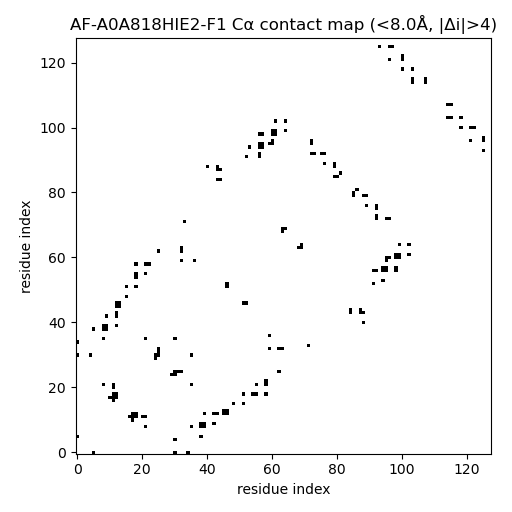9 ? 17.455 -3.103 -15.393 1.00 70.25 109 ASP A O 1
ATOM 879 N N . ASP A 1 110 ? 19.013 -4.667 -15.800 1.00 64.31 110 ASP A N 1
ATOM 880 C CA . ASP A 1 110 ? 20.164 -3.804 -15.498 1.00 64.31 110 ASP A CA 1
ATOM 881 C C . ASP A 1 110 ? 20.166 -2.515 -16.348 1.00 64.31 110 ASP A C 1
ATOM 883 O O . ASP A 1 110 ? 20.784 -1.517 -15.977 1.00 64.31 110 ASP A O 1
ATOM 887 N N . ASN A 1 111 ? 19.430 -2.506 -17.465 1.00 61.25 111 ASN A N 1
ATOM 888 C CA . ASN A 1 111 ? 19.318 -1.372 -18.378 1.00 61.25 111 ASN A CA 1
ATOM 889 C C . ASN A 1 111 ? 18.084 -0.471 -18.154 1.00 61.25 111 ASN A C 1
ATOM 891 O O . ASN A 1 111 ? 17.951 0.547 -18.841 1.00 61.25 111 ASN A O 1
ATOM 895 N N . ASP A 1 112 ? 17.184 -0.780 -17.211 1.00 71.44 112 ASP A N 1
ATOM 896 C CA . ASP A 1 112 ? 15.984 0.036 -16.947 1.00 71.44 112 ASP A CA 1
ATOM 897 C C . ASP A 1 112 ? 16.284 1.175 -15.953 1.00 71.44 112 ASP A C 1
ATOM 899 O O . ASP A 1 112 ? 15.916 1.161 -14.775 1.00 71.44 112 ASP A O 1
ATOM 903 N N . LEU A 1 113 ? 17.014 2.184 -16.443 1.00 66.69 113 LEU A N 1
ATOM 904 C CA . LEU A 1 113 ? 17.432 3.362 -15.672 1.00 66.69 113 LEU A CA 1
ATOM 905 C C . LEU A 1 113 ? 16.266 4.071 -14.935 1.00 66.69 113 LEU A C 1
ATOM 907 O O . LEU A 1 113 ? 16.459 4.451 -13.775 1.00 66.69 113 LEU A O 1
ATOM 911 N N . PRO A 1 114 ? 15.061 4.242 -15.526 1.00 72.88 114 PRO A N 1
ATOM 912 C CA . PRO A 1 114 ? 13.891 4.747 -14.802 1.00 72.88 114 PRO A CA 1
ATOM 913 C C . PRO A 1 114 ? 13.538 3.953 -13.536 1.00 72.88 114 PRO A C 1
ATOM 915 O O . PRO A 1 114 ? 13.270 4.558 -12.495 1.00 72.88 114 PRO A O 1
ATOM 918 N N . LEU A 1 115 ? 13.578 2.619 -13.601 1.00 68.62 115 LEU A N 1
ATOM 919 C CA . LEU A 1 115 ? 13.273 1.736 -12.471 1.00 68.62 115 LEU A CA 1
ATOM 920 C C . LEU A 1 115 ? 14.284 1.907 -11.326 1.00 68.62 115 LEU A C 1
ATOM 922 O O . LEU A 1 115 ? 13.901 1.988 -10.158 1.00 68.62 115 LEU A O 1
ATOM 926 N N . TRP A 1 116 ? 15.572 2.026 -11.657 1.00 69.06 116 TRP A N 1
ATOM 927 C CA . TRP A 1 116 ? 16.649 2.208 -10.677 1.00 69.06 116 TRP A CA 1
ATOM 928 C C . TRP A 1 116 ? 16.619 3.575 -9.983 1.00 69.06 116 TRP A C 1
ATOM 930 O O . TRP A 1 116 ? 16.899 3.668 -8.785 1.00 69.06 116 TRP A O 1
ATOM 940 N N . ILE A 1 117 ? 16.235 4.636 -10.701 1.00 75.19 117 ILE A N 1
ATOM 941 C CA . ILE A 1 117 ? 16.015 5.965 -10.106 1.00 75.19 117 ILE A CA 1
ATOM 942 C C . ILE A 1 117 ? 14.864 5.906 -9.096 1.00 75.19 117 ILE A C 1
ATOM 944 O O . ILE A 1 117 ? 14.961 6.454 -7.993 1.00 75.19 117 ILE A O 1
ATOM 948 N N . GLU A 1 118 ? 13.778 5.222 -9.451 1.00 71.81 118 GLU A N 1
ATOM 949 C CA . GLU A 1 118 ? 12.625 5.064 -8.574 1.00 71.81 118 GLU A CA 1
ATOM 950 C C . GLU A 1 118 ? 12.944 4.211 -7.339 1.00 71.81 118 GLU A C 1
ATOM 952 O O . GLU A 1 118 ? 12.586 4.601 -6.225 1.00 71.81 118 GLU A O 1
ATOM 957 N N . TYR A 1 119 ? 13.702 3.125 -7.510 1.00 71.88 119 TYR A N 1
ATOM 958 C CA . TYR A 1 119 ? 14.263 2.339 -6.410 1.00 71.88 119 TYR A CA 1
ATOM 959 C C . TYR A 1 119 ? 15.078 3.216 -5.451 1.00 71.88 119 TYR A C 1
ATOM 961 O O . TYR A 1 119 ? 14.780 3.253 -4.258 1.00 71.88 119 TYR A O 1
ATOM 969 N N . GLY A 1 120 ? 16.041 3.992 -5.965 1.00 74.12 120 GLY A N 1
ATOM 970 C CA . GLY A 1 120 ? 16.883 4.863 -5.141 1.00 74.12 120 GLY A CA 1
ATOM 971 C C . GLY A 1 120 ? 16.078 5.880 -4.324 1.00 74.12 120 GLY A C 1
ATOM 972 O O . GLY A 1 120 ? 16.343 6.064 -3.133 1.00 74.12 120 GLY A O 1
ATOM 973 N N . ARG A 1 121 ? 15.043 6.486 -4.925 1.00 79.06 121 ARG A N 1
ATOM 974 C CA . ARG A 1 121 ? 14.118 7.396 -4.226 1.00 79.06 121 ARG A CA 1
ATOM 975 C C . ARG A 1 121 ? 13.380 6.685 -3.089 1.00 79.06 121 ARG A C 1
ATOM 977 O O . ARG A 1 121 ? 13.286 7.227 -1.991 1.00 79.06 121 ARG A O 1
ATOM 984 N N . LEU A 1 122 ? 12.845 5.491 -3.341 1.00 75.12 122 LEU A N 1
ATOM 985 C CA . LEU A 1 122 ? 12.081 4.741 -2.340 1.00 75.12 122 LEU A CA 1
ATOM 986 C C . LEU A 1 122 ? 12.961 4.236 -1.190 1.00 75.12 122 LEU A C 1
ATOM 988 O O . LEU A 1 122 ? 12.550 4.320 -0.032 1.00 75.12 122 LEU A O 1
ATOM 992 N N . SER A 1 123 ? 14.182 3.781 -1.481 1.00 73.44 123 SER A N 1
ATOM 993 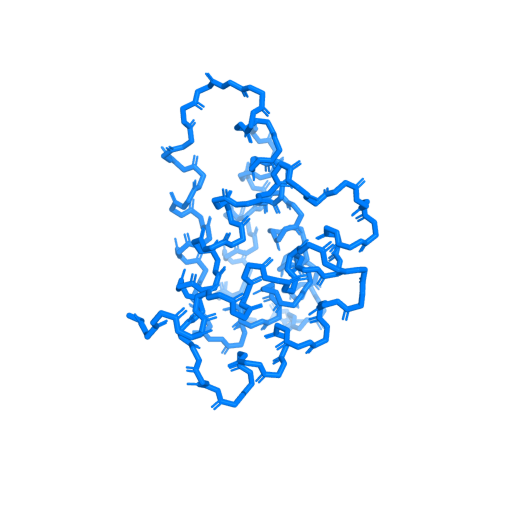C CA . SER A 1 123 ? 15.143 3.362 -0.456 1.00 73.44 123 SER A CA 1
ATOM 994 C C . SER A 1 123 ? 15.496 4.497 0.506 1.00 73.44 123 SER A C 1
ATOM 996 O O . SER A 1 123 ? 15.551 4.267 1.710 1.00 73.44 123 SER A O 1
ATOM 998 N N . GLN A 1 124 ? 15.676 5.726 0.009 1.00 75.12 124 GLN A N 1
ATOM 999 C CA . GLN A 1 124 ? 15.938 6.888 0.868 1.00 75.12 124 GLN A CA 1
ATOM 1000 C C . GLN A 1 124 ? 14.787 7.162 1.839 1.00 75.12 124 GLN A C 1
ATOM 1002 O O . GLN A 1 124 ? 15.031 7.427 3.013 1.00 75.12 124 GLN A O 1
ATOM 1007 N N . ILE A 1 125 ? 13.542 7.045 1.373 1.00 71.56 125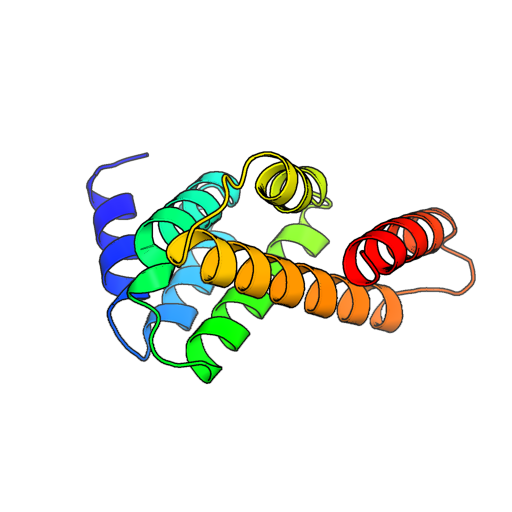 ILE A N 1
ATOM 1008 C CA . ILE A 1 125 ? 12.363 7.267 2.218 1.00 71.56 125 ILE A CA 1
ATOM 1009 C C . ILE A 1 125 ? 12.217 6.171 3.286 1.00 71.56 125 ILE A C 1
ATOM 1011 O O . ILE A 1 125 ? 11.784 6.435 4.405 1.00 71.56 125 ILE A O 1
ATOM 1015 N N . LEU A 1 126 ? 12.603 4.933 2.973 1.00 72.06 126 LEU A N 1
ATOM 1016 C CA . LEU A 1 126 ? 12.608 3.845 3.954 1.00 72.06 126 LEU A CA 1
ATOM 1017 C C . LEU A 1 126 ? 13.690 4.009 5.037 1.00 72.06 126 LEU A C 1
ATOM 1019 O O . LEU A 1 126 ? 13.539 3.446 6.120 1.00 72.06 126 LEU A O 1
ATOM 1023 N N . MET A 1 127 ? 14.762 4.756 4.755 1.00 71.75 127 MET A N 1
ATOM 1024 C CA . MET A 1 127 ? 15.868 5.014 5.689 1.00 71.75 127 MET A CA 1
ATOM 1025 C C . MET A 1 127 ? 15.640 6.226 6.610 1.00 71.75 127 MET A C 1
ATOM 1027 O O . MET A 1 127 ?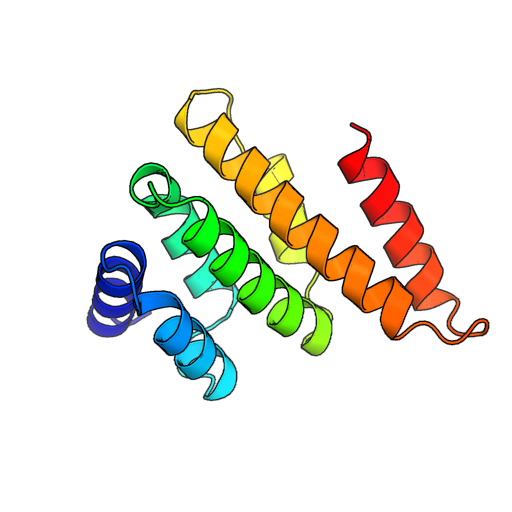 16.375 6.371 7.587 1.00 71.75 127 MET A O 1
ATOM 1031 N N . SER A 1 128 ? 14.648 7.076 6.313 1.00 64.56 128 SER A N 1
ATOM 1032 C CA . SER A 1 128 ? 14.209 8.209 7.150 1.00 64.56 128 SER A CA 1
ATOM 1033 C C . SER A 1 128 ? 13.142 7.826 8.178 1.00 64.56 128 SER A C 1
ATOM 1035 O O . SER A 1 128 ? 13.210 8.345 9.309 1.00 64.56 128 SER A O 1
#

Sequence (128 aa):
MSSMINNMIKKIILFEDGSQMVDELIRDQTAQLEDIISVIFDNIEHVKNEGKMKNLAKIIADASFKKRSLNYVNNQMNYINENETSALKKNFVRKILTEIVDLLIKNADDNDLPLWIEYGRLSQILMS

Mean predicted aligned error: 8.0 Å

Nearest PDB structures (foldseek):
  8fbk-assembly1_A  TM=5.372E-01  e=6.166E+00  synthetic construct
  6hc2-assembly1_C  TM=3.330E-01  e=9.771E+00  Homo sapiens
  7wb4-assembly1_L  TM=3.183E-01  e=6.830E+00  Xenopus laevis

Solvent-accessible surface area (backbone atoms only — not comparable to full-atom values): 7359 Å² total; per-residue (Å²): 133,58,73,66,59,54,51,49,54,54,48,30,57,70,41,89,76,22,54,62,59,53,47,50,36,51,73,70,58,75,44,59,66,67,61,53,52,51,54,48,60,78,46,46,87,61,51,81,46,67,70,53,52,51,50,46,21,42,49,51,18,55,53,28,59,77,66,70,48,59,64,62,65,54,54,58,62,82,71,60,65,94,52,74,66,34,52,54,48,52,52,48,49,51,48,20,52,51,43,36,47,54,49,47,65,76,68,56,53,98,80,44,60,72,58,54,54,52,44,55,55,52,53,54,62,74,74,108

Foldseek 3Di:
DDPVVLVLLLVLLQDPNSLVVVLVCLVVVVDDLLVSLVSCLVCLVNNPDPVSLLSNLLSSLVSCLVVVPVPSLVVQLVPQDDDPSSVSSVVSSLSNLVSNLVVLVVPDDPPPPVSVVVNVVSVVVNVD

Secondary structure (DSSP, 8-state):
--HHHHHHHHHHHHSGGGHHHHHHHHHTTSS-HHHHHHHHHHTGGG---HHHHHHHHHHHHHHHHHTT-HHHHHHHHHT--SSHHHHHHHHHHHHHHHHHHHHHHHH--TT-HHHHHHHHHHHHHHH-

pLDDT: mean 75.4, std 8.87, range [56.66, 90.25]

Radius of gyration: 14.62 Å; Cα contacts (8 Å, |Δi|>4): 104; chains: 1; bounding box: 42×28×36 Å